Protein AF-A0A5E3WPE5-F1 (afdb_monomer)

Mean predicted aligned error: 6.67 Å

pLDDT: mean 90.66, std 10.97, range [50.75, 98.38]

Foldseek 3Di:
DFPKQWDWWDWDAPQQFQQLFWKKKAKAWFFDLVAFFWKDQPVVRDTHSHDHGDIDTGSRNVTTIITGTTDPPIGMDMDMDTHTLQVVLCVLVVNDHPVPADPVRSVVSCVVVLVDPVSSVVSDDDPVCCVVVVVVVVVVVVVPPPPDDPPPD

Nearest PDB structures (foldseek):
  8jkk-assembly1_A  TM=9.008E-01  e=1.579E-03  Coprinopsis cinerea okayama7#130
  5c5t-assembly2_B  TM=6.573E-01  e=2.539E-03  Paramecium bursaria Chlorella virus 1
  7cy5-assembly1_A  TM=4.709E-01  e=9.825E-04  Escherichia coli
  7cy6-assembly1_A  TM=4.591E-01  e=2.694E-03  Escherichia coli
  6n1f-assembly6_D-2  TM=6.415E-01  e=8.419E-02  Burkholderia pseudomallei 1710b

Radius of gyration: 19.58 Å; Cα contacts (8 Å, |Δi|>4): 255; chains: 1; bounding box: 43×46×53 Å

Secondary structure (DSSP, 8-state):
-B--SB----SB--TTB-TTSPEEEEEEEE--TTTS--EEEGGGTEEE---TT-EEEE-TTTS-EEE----TT-EEEEEEE--BHHHHHHHHTTS--GGGS-HHHHHHHHHHTT-SHHHHHHTS--TTTHHHHHHHHHHHHHHTS----TT--

Structure (mmCIF, N/CA/C/O backbone):
data_AF-A0A5E3WPE5-F1
#
_entry.id   AF-A0A5E3WPE5-F1
#
loop_
_atom_site.group_PDB
_atom_site.id
_atom_site.type_symbol
_atom_site.label_atom_id
_atom_site.label_alt_id
_atom_site.label_comp_id
_atom_site.label_asym_id
_atom_site.label_entity_id
_atom_site.label_seq_id
_atom_site.pdbx_PDB_ins_code
_atom_site.Cartn_x
_atom_site.Cartn_y
_atom_site.Cartn_z
_atom_site.occupancy
_atom_site.B_iso_or_equiv
_atom_site.auth_seq_id
_atom_site.auth_comp_id
_atom_site.auth_asym_id
_atom_site.auth_atom_id
_atom_site.pdbx_PDB_model_num
ATOM 1 N N . MET A 1 1 ? -13.260 3.059 -0.456 1.00 88.19 1 MET A N 1
ATOM 2 C CA . MET A 1 1 ? -13.843 3.475 0.841 1.00 88.19 1 MET A CA 1
ATOM 3 C C . MET A 1 1 ? -14.756 2.363 1.322 1.00 88.19 1 MET A C 1
ATOM 5 O O . MET A 1 1 ? -15.555 1.890 0.523 1.00 88.19 1 MET A O 1
ATOM 9 N N . ASN A 1 2 ? -14.637 1.963 2.588 1.00 93.00 2 ASN A N 1
ATOM 10 C CA . ASN A 1 2 ? -15.528 0.991 3.216 1.00 93.00 2 ASN A CA 1
ATOM 11 C C . ASN A 1 2 ? -16.445 1.730 4.193 1.00 93.00 2 ASN A C 1
ATOM 13 O O . ASN A 1 2 ? -15.981 2.355 5.150 1.00 93.00 2 ASN A O 1
ATOM 17 N N . LEU A 1 3 ? -17.744 1.682 3.907 1.00 93.75 3 LEU A N 1
ATOM 18 C CA . LEU A 1 3 ? -18.766 2.532 4.522 1.00 93.75 3 LEU A CA 1
ATOM 19 C C . LEU A 1 3 ? -19.432 1.920 5.764 1.00 93.75 3 LEU A C 1
ATOM 21 O O . LEU A 1 3 ? -20.417 2.463 6.248 1.00 93.75 3 LEU A O 1
ATOM 25 N N . GLY A 1 4 ? -18.879 0.840 6.316 1.00 92.75 4 GLY A N 1
ATOM 26 C CA . GLY A 1 4 ? -19.314 0.289 7.597 1.00 92.75 4 GLY A CA 1
ATOM 27 C C . GLY A 1 4 ? -20.742 -0.275 7.600 1.00 92.75 4 GLY A C 1
ATOM 28 O O . GLY A 1 4 ? -21.246 -0.678 6.554 1.00 92.75 4 GLY A O 1
ATOM 29 N N . PRO A 1 5 ? -21.365 -0.387 8.791 1.00 94.12 5 PRO A N 1
ATOM 30 C CA . PRO A 1 5 ? -20.764 -0.137 10.104 1.00 94.12 5 PRO A CA 1
ATOM 31 C C . PRO A 1 5 ? -19.772 -1.232 10.519 1.00 94.12 5 PRO A C 1
ATOM 33 O O . PRO A 1 5 ? -19.073 -1.067 11.500 1.00 94.12 5 PRO A O 1
ATOM 36 N N . GLN A 1 6 ? -19.676 -2.342 9.792 1.00 96.06 6 GLN A N 1
ATOM 37 C CA . GLN A 1 6 ? -18.833 -3.491 10.137 1.00 96.06 6 GLN A CA 1
ATOM 38 C C . GLN A 1 6 ? -17.850 -3.760 8.992 1.00 96.06 6 GLN A C 1
ATOM 40 O O . GLN A 1 6 ? -17.860 -4.821 8.373 1.00 96.06 6 GLN A O 1
ATOM 45 N N . SER A 1 7 ? -17.054 -2.745 8.632 1.00 95.31 7 SER A N 1
ATOM 46 C CA . SER A 1 7 ? -16.154 -2.834 7.477 1.00 95.31 7 SER A CA 1
ATOM 47 C C . SER A 1 7 ? -15.083 -3.896 7.695 1.00 95.31 7 SER A C 1
ATOM 49 O O . SER A 1 7 ? -14.129 -3.656 8.444 1.00 95.31 7 SER A O 1
ATOM 51 N N . VAL A 1 8 ? -15.219 -5.014 6.980 1.00 95.25 8 VAL A N 1
ATOM 52 C CA . VAL A 1 8 ? -14.235 -6.095 6.922 1.00 95.25 8 VAL A CA 1
ATOM 53 C C . VAL A 1 8 ? -13.663 -6.209 5.517 1.00 95.25 8 VAL A C 1
ATOM 55 O O . VAL A 1 8 ? -14.395 -6.173 4.530 1.00 95.25 8 VAL A O 1
ATOM 58 N N . SER A 1 9 ? -12.344 -6.362 5.429 1.00 94.75 9 SER A N 1
ATOM 59 C CA . SER A 1 9 ? -11.658 -6.674 4.174 1.00 94.75 9 SER A CA 1
ATOM 60 C C . SER A 1 9 ? -10.951 -8.013 4.310 1.00 94.75 9 SER A C 1
ATOM 62 O O . SER A 1 9 ? -10.059 -8.157 5.148 1.00 94.75 9 SER A O 1
ATOM 64 N N . PHE A 1 10 ? -11.339 -8.979 3.477 1.00 95.38 10 PHE A N 1
ATOM 65 C CA . PHE A 1 10 ? -10.633 -10.253 3.355 1.00 95.38 10 PHE A CA 1
ATOM 66 C C . PHE A 1 10 ? -9.226 -10.049 2.787 1.00 95.38 10 PHE A C 1
ATOM 68 O O . PHE A 1 10 ? -8.890 -8.967 2.312 1.00 95.38 10 PHE A O 1
ATOM 75 N N . GLN A 1 11 ? -8.400 -11.091 2.831 1.00 97.38 11 GLN A N 1
ATOM 76 C CA . GLN A 1 11 ? -7.062 -11.063 2.250 1.00 97.38 11 GLN A CA 1
ATOM 77 C C . GLN A 1 11 ? -7.112 -10.672 0.765 1.00 97.38 11 GLN A C 1
ATOM 79 O O . GLN A 1 11 ? -7.701 -11.384 -0.047 1.00 97.38 11 GLN A O 1
ATOM 84 N N . HIS A 1 12 ? -6.444 -9.579 0.410 1.00 96.31 12 HIS A N 1
ATOM 85 C CA . HIS A 1 12 ? -6.291 -9.113 -0.967 1.00 96.31 12 HIS A CA 1
ATOM 86 C C . HIS A 1 12 ? -4.988 -8.323 -1.125 1.00 96.31 12 HIS A C 1
ATOM 88 O O . HIS A 1 12 ? -4.330 -7.992 -0.141 1.00 96.31 12 HIS A O 1
ATOM 94 N N . ALA A 1 13 ? -4.611 -8.046 -2.368 1.00 94.88 13 ALA A N 1
ATOM 95 C CA . ALA A 1 13 ? -3.627 -7.031 -2.717 1.00 94.88 13 ALA A CA 1
ATOM 96 C C . ALA A 1 13 ? -4.237 -6.153 -3.812 1.00 94.88 13 ALA A C 1
ATOM 98 O O . ALA A 1 13 ? -4.952 -6.658 -4.686 1.00 94.88 13 ALA A O 1
ATOM 99 N N . ASP A 1 14 ? -3.934 -4.863 -3.788 1.00 94.69 14 ASP A N 1
ATOM 100 C CA . ASP A 1 14 ? -4.476 -3.897 -4.739 1.00 94.69 14 ASP A CA 1
ATOM 101 C C . ASP A 1 14 ? -3.595 -3.861 -5.988 1.00 94.69 14 ASP A C 1
ATOM 103 O O . ASP A 1 14 ? -2.853 -2.918 -6.238 1.00 94.69 14 ASP A O 1
ATOM 107 N N . GLY A 1 15 ? -3.630 -4.931 -6.786 1.00 91.19 15 GLY A N 1
ATOM 108 C CA . GLY A 1 15 ? -2.713 -5.115 -7.923 1.00 91.19 15 GLY A CA 1
ATOM 109 C C . GLY A 1 15 ? -2.785 -4.029 -9.011 1.00 91.19 15 GLY A C 1
ATOM 110 O O . GLY A 1 15 ? -1.898 -3.957 -9.858 1.00 91.19 15 GLY A O 1
ATOM 111 N N . GLY A 1 16 ? -3.825 -3.188 -9.002 1.00 92.00 16 GLY A N 1
ATOM 112 C CA . GLY A 1 16 ? -3.963 -2.029 -9.889 1.00 92.00 16 GLY A CA 1
ATOM 113 C C . GLY A 1 16 ? -3.310 -0.744 -9.369 1.00 92.00 16 GLY A C 1
ATOM 114 O O . GLY A 1 16 ? -3.245 0.241 -10.117 1.00 92.00 16 GLY A O 1
ATOM 115 N N . ASP A 1 17 ? -2.840 -0.740 -8.123 1.00 94.31 17 ASP A N 1
ATOM 116 C CA . ASP A 1 17 ? -2.212 0.409 -7.482 1.00 94.31 17 ASP A CA 1
ATOM 117 C C . ASP A 1 17 ? -0.744 0.521 -7.876 1.00 94.31 17 ASP A C 1
ATOM 119 O O . ASP A 1 17 ? -0.032 -0.460 -8.104 1.00 94.31 17 ASP A O 1
ATOM 123 N N . TYR A 1 18 ? -0.275 1.757 -7.948 1.00 92.56 18 TYR A N 1
ATOM 124 C CA . TYR A 1 18 ? 1.095 2.066 -8.285 1.00 92.56 18 TYR A CA 1
ATOM 125 C C . TYR A 1 18 ? 2.028 1.740 -7.105 1.00 92.56 18 TYR A C 1
ATOM 127 O O . TYR A 1 18 ? 1.949 2.402 -6.071 1.00 92.56 18 TYR A O 1
ATOM 135 N N . PRO A 1 19 ? 2.951 0.767 -7.231 1.00 86.44 19 PRO A N 1
ATOM 136 C CA . PRO A 1 19 ? 3.780 0.329 -6.104 1.00 86.44 19 PRO A CA 1
ATOM 137 C C . PRO A 1 19 ? 4.768 1.399 -5.621 1.00 86.44 19 PRO A C 1
ATOM 139 O O . PRO A 1 19 ? 5.176 1.360 -4.460 1.00 86.44 19 PRO A O 1
ATOM 142 N N . GLY A 1 20 ? 5.144 2.351 -6.486 1.00 85.75 20 GLY A N 1
ATOM 143 C CA . GLY A 1 20 ? 6.086 3.425 -6.161 1.00 85.75 20 GLY A CA 1
ATOM 144 C C . GLY A 1 20 ? 5.524 4.511 -5.239 1.00 85.75 20 GLY A C 1
ATOM 145 O O . GLY A 1 20 ? 6.296 5.270 -4.659 1.00 85.75 20 GLY A O 1
ATOM 146 N N . THR A 1 21 ? 4.202 4.597 -5.067 1.00 89.69 21 THR A N 1
ATOM 147 C CA . THR A 1 21 ? 3.560 5.532 -4.130 1.00 89.69 21 THR A CA 1
ATOM 148 C C . THR A 1 21 ? 2.698 4.743 -3.150 1.00 89.69 21 THR A C 1
ATOM 150 O O . THR A 1 21 ? 1.646 4.247 -3.550 1.00 89.69 21 THR A O 1
ATOM 153 N N . PRO A 1 22 ? 3.110 4.612 -1.875 1.00 89.94 22 PRO A N 1
ATOM 154 C CA . PRO A 1 22 ? 2.305 3.932 -0.868 1.00 89.94 22 PRO A CA 1
ATOM 155 C C . PRO A 1 22 ? 0.903 4.535 -0.768 1.00 89.94 22 PRO A C 1
ATOM 157 O O . PRO A 1 22 ? 0.751 5.758 -0.715 1.00 89.94 22 PRO A O 1
ATOM 160 N N . GLY A 1 23 ? -0.108 3.673 -0.702 1.00 93.81 23 GLY A N 1
ATOM 161 C CA . GLY A 1 23 ? -1.468 4.090 -0.395 1.00 93.81 23 GLY A CA 1
ATOM 162 C C . GLY A 1 23 ? -1.597 4.479 1.076 1.00 93.81 23 GLY A C 1
ATOM 163 O O . GLY A 1 23 ? -0.884 3.946 1.935 1.00 93.81 23 GLY A O 1
ATOM 164 N N . SER A 1 24 ? -2.516 5.396 1.376 1.00 96.06 24 SER A N 1
ATOM 165 C CA . SER A 1 24 ? -2.933 5.693 2.745 1.00 96.06 24 SER A CA 1
ATOM 166 C C . SER A 1 24 ? -4.188 4.903 3.087 1.00 96.06 24 SER A C 1
ATOM 168 O O . SER A 1 24 ? -5.158 4.880 2.331 1.00 96.06 24 SER A O 1
ATOM 170 N N . LEU A 1 25 ? -4.181 4.259 4.248 1.00 96.75 25 LEU A N 1
ATOM 171 C CA . LEU A 1 25 ? -5.337 3.598 4.837 1.00 96.75 25 LEU A CA 1
ATOM 172 C C . LEU A 1 25 ? -5.680 4.315 6.136 1.00 96.75 25 LEU A C 1
ATOM 174 O O . LEU A 1 25 ? -4.832 4.433 7.013 1.00 96.75 25 LEU A O 1
ATOM 178 N N . HIS A 1 26 ? -6.926 4.749 6.265 1.00 97.56 26 HIS A N 1
ATOM 179 C CA . HIS A 1 26 ? -7.464 5.405 7.448 1.00 97.56 26 HIS A CA 1
ATOM 180 C C . HIS A 1 26 ? -8.517 4.517 8.103 1.00 97.56 26 HIS A C 1
ATOM 182 O O . HIS A 1 26 ? -9.373 3.959 7.410 1.00 97.56 26 HIS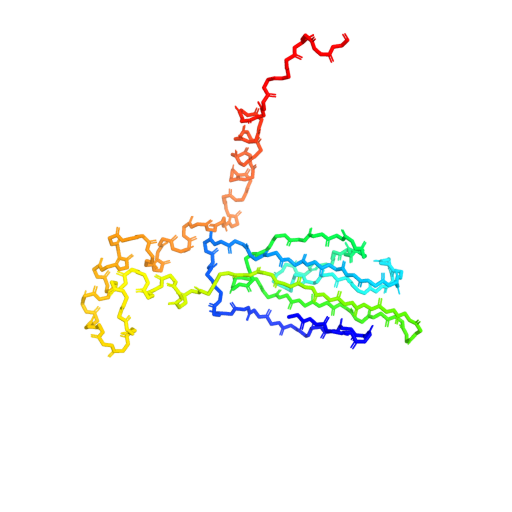 A O 1
ATOM 188 N N . SER A 1 27 ? -8.478 4.427 9.430 1.00 97.19 27 SER A N 1
ATOM 189 C CA . SER A 1 27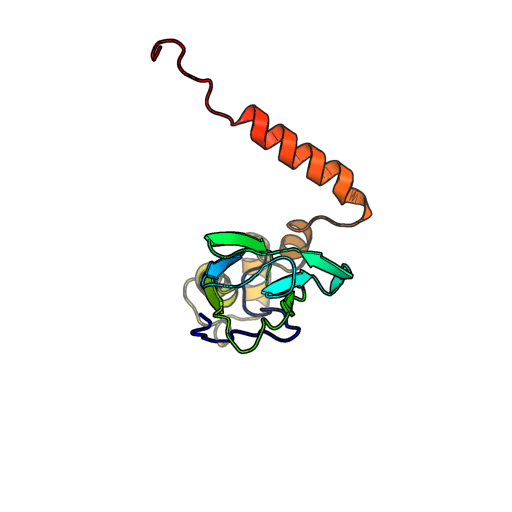 ? -9.478 3.726 10.244 1.00 97.19 27 SER A CA 1
ATOM 190 C C . SER A 1 27 ? -10.377 4.726 10.960 1.00 97.19 27 SER A C 1
ATOM 192 O O . SER A 1 27 ? -9.886 5.709 11.511 1.00 97.19 27 SER A O 1
ATOM 194 N N . PHE A 1 28 ? -11.682 4.468 10.994 1.00 97.38 28 PHE A N 1
ATOM 195 C CA . PHE A 1 28 ? -12.653 5.259 11.753 1.00 97.38 28 PHE A CA 1
ATOM 196 C C . PHE A 1 28 ? -13.686 4.358 12.431 1.00 97.38 28 PHE A C 1
ATOM 198 O O . PHE A 1 28 ? -13.810 3.180 12.095 1.00 97.38 28 PHE A O 1
ATOM 205 N N . GLY A 1 29 ? -14.484 4.939 13.326 1.00 97.06 29 GLY A N 1
ATOM 206 C CA . GLY A 1 29 ? -15.561 4.265 14.053 1.00 97.06 29 GLY A CA 1
ATOM 207 C C . GLY A 1 29 ? -15.327 4.228 15.562 1.00 97.06 29 GLY A C 1
ATOM 208 O O . GLY A 1 29 ? -14.479 4.952 16.087 1.00 97.06 29 GLY A O 1
ATOM 209 N N . SER A 1 30 ? -16.096 3.389 16.248 1.00 98.06 30 SER A N 1
ATOM 210 C CA . SER A 1 30 ? -16.021 3.148 17.689 1.00 98.06 30 SER A CA 1
ATOM 211 C C . SER A 1 30 ? -15.967 1.640 17.923 1.00 98.06 30 SER A C 1
ATOM 213 O O . SER A 1 30 ? -16.957 0.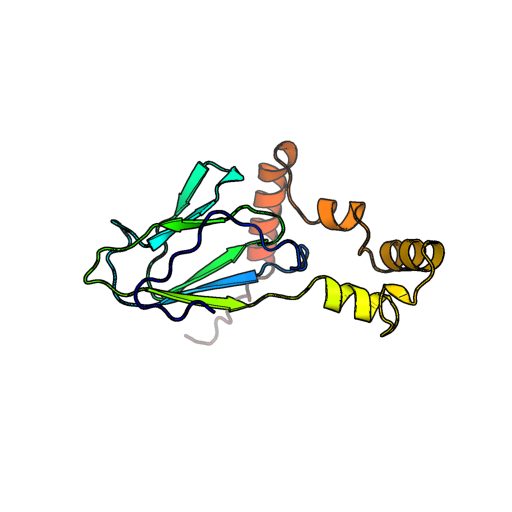944 17.703 1.00 98.06 30 SER A O 1
ATOM 215 N N . PHE A 1 31 ? -14.783 1.152 18.284 1.00 9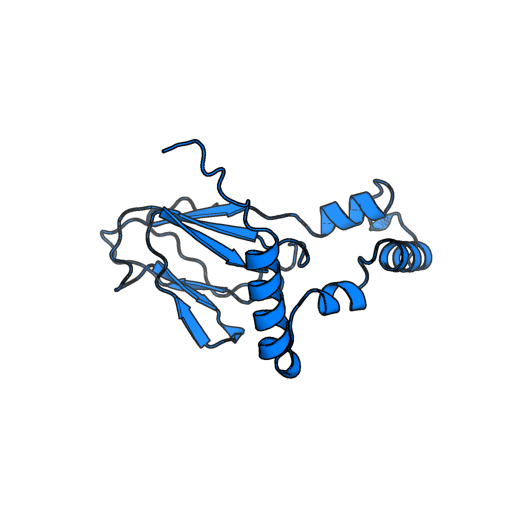8.06 31 PHE A N 1
ATOM 216 C CA . PHE A 1 31 ? -14.477 -0.254 18.539 1.00 98.06 31 PHE A CA 1
ATOM 217 C C . PHE A 1 31 ? -13.263 -0.353 19.470 1.00 98.06 31 PHE A C 1
ATOM 219 O O . PHE A 1 31 ? -12.483 0.600 19.550 1.00 98.06 31 PHE A O 1
ATOM 226 N N . GLU A 1 32 ? -13.091 -1.492 20.133 1.00 97.94 32 GLU A N 1
ATOM 227 C CA . GLU A 1 32 ? -11.944 -1.810 20.979 1.00 97.94 32 GLU A CA 1
ATOM 228 C C . GLU A 1 32 ? -10.795 -2.398 20.130 1.00 97.94 32 GLU A C 1
ATOM 230 O O . GLU A 1 32 ? -10.839 -3.569 19.728 1.00 97.94 32 GLU A O 1
ATOM 235 N N . PRO A 1 33 ? -9.742 -1.614 19.824 1.00 97.06 33 PRO A N 1
ATOM 236 C CA . PRO A 1 33 ? -8.687 -2.022 18.900 1.00 97.06 33 PRO A CA 1
ATOM 237 C C . PRO A 1 33 ? -7.739 -3.085 19.454 1.00 97.06 33 PRO A C 1
ATOM 239 O O . PRO A 1 33 ? -6.867 -3.531 18.711 1.00 97.06 33 PRO A O 1
ATOM 242 N N . THR A 1 34 ? -7.861 -3.466 20.730 1.00 97.81 34 THR A N 1
ATOM 243 C CA . THR A 1 34 ? -7.147 -4.620 21.295 1.00 97.81 34 THR A CA 1
ATOM 244 C C . THR A 1 34 ? -7.871 -5.948 21.054 1.00 97.81 34 THR A C 1
ATOM 246 O O . THR A 1 34 ? -7.245 -7.004 21.162 1.00 97.81 34 THR A O 1
ATOM 249 N N . LEU A 1 35 ? -9.166 -5.909 20.710 1.00 97.44 35 LEU A N 1
ATOM 250 C CA . LEU A 1 35 ? -10.010 -7.091 20.496 1.00 97.44 35 LEU A CA 1
ATOM 251 C C . LEU A 1 35 ? -10.347 -7.337 19.017 1.00 97.44 35 LEU A C 1
ATOM 253 O O . LEU A 1 35 ? -10.576 -8.483 18.629 1.00 97.44 35 LEU A O 1
ATOM 257 N N . GLY A 1 36 ? -10.376 -6.294 18.183 1.00 97.25 36 GLY A N 1
ATOM 258 C CA . GLY A 1 36 ? -10.792 -6.399 16.784 1.00 97.25 36 GLY A CA 1
ATOM 259 C C . GLY A 1 36 ? -10.336 -5.237 15.901 1.00 97.25 36 GLY A C 1
ATOM 260 O O . GLY A 1 36 ? -9.641 -4.319 16.331 1.00 97.25 36 GLY A O 1
ATOM 261 N N . GLY A 1 37 ? -10.704 -5.288 14.618 1.00 97.25 37 GLY A N 1
ATOM 262 C CA . GLY A 1 37 ? -10.385 -4.235 13.645 1.00 97.25 37 GLY A CA 1
ATOM 263 C C . GLY A 1 37 ? -8.897 -4.089 13.291 1.00 97.25 37 GLY A C 1
ATOM 264 O O . GLY A 1 37 ? -8.517 -3.080 12.687 1.00 97.25 37 GLY A O 1
ATOM 265 N N . HIS A 1 38 ? -8.065 -5.074 13.644 1.00 98.25 38 HIS A N 1
ATOM 266 C CA . HIS A 1 38 ? -6.626 -5.095 13.381 1.00 98.25 38 HIS A CA 1
ATOM 267 C C . HIS A 1 38 ? -6.342 -5.048 11.880 1.00 98.25 38 HIS A C 1
ATOM 269 O O . HIS A 1 38 ? -7.022 -5.715 11.103 1.00 98.25 38 HIS A O 1
ATOM 275 N N . LEU A 1 39 ? -5.297 -4.327 11.474 1.00 97.81 39 LEU A N 1
ATOM 276 C CA . LEU A 1 39 ? -4.721 -4.439 10.135 1.00 97.81 39 LEU A CA 1
ATOM 277 C C . LEU A 1 39 ? -3.875 -5.714 10.071 1.00 97.81 39 LEU A C 1
ATOM 279 O O . LEU A 1 39 ? -3.012 -5.938 10.921 1.00 97.81 39 LEU A O 1
ATOM 283 N N . ILE A 1 40 ? -4.111 -6.542 9.059 1.00 97.69 40 ILE A N 1
ATOM 284 C CA . ILE A 1 40 ? -3.377 -7.792 8.854 1.00 97.69 40 ILE A CA 1
ATOM 285 C C . ILE A 1 40 ? -2.412 -7.598 7.690 1.00 97.69 40 ILE A C 1
ATOM 287 O O . ILE A 1 40 ? -2.835 -7.195 6.609 1.00 97.69 40 ILE A O 1
ATOM 291 N N . ALA A 1 41 ? -1.138 -7.922 7.902 1.00 96.25 41 ALA A N 1
ATOM 292 C CA . ALA A 1 41 ? -0.133 -8.056 6.853 1.00 96.25 41 ALA A CA 1
ATOM 293 C C . ALA A 1 41 ? 0.165 -9.550 6.659 1.00 96.25 41 ALA A C 1
ATOM 295 O O . ALA A 1 41 ? 1.012 -10.127 7.349 1.00 96.25 41 ALA A O 1
ATOM 296 N N . PHE A 1 42 ? -0.573 -10.190 5.748 1.00 96.31 42 PHE A N 1
ATOM 297 C CA . PHE A 1 42 ? -0.601 -11.649 5.608 1.00 96.31 42 PHE A CA 1
ATOM 298 C C . PHE A 1 42 ? 0.756 -12.231 5.201 1.00 96.31 42 PHE A C 1
ATOM 300 O O . PHE A 1 42 ? 1.138 -13.275 5.720 1.00 96.31 42 PHE A O 1
ATOM 307 N N . ASP A 1 43 ? 1.511 -11.542 4.339 1.00 92.44 43 ASP A N 1
ATOM 308 C CA . ASP A 1 43 ? 2.840 -11.994 3.888 1.00 92.44 43 ASP A CA 1
ATOM 309 C C . ASP A 1 43 ? 3.869 -12.103 5.016 1.00 92.44 43 ASP A C 1
ATOM 311 O O . ASP A 1 43 ? 4.828 -12.864 4.913 1.00 92.44 43 ASP A O 1
ATOM 315 N N . TYR A 1 44 ? 3.657 -11.361 6.103 1.00 91.00 44 TYR A N 1
ATOM 316 C CA . TYR A 1 44 ? 4.546 -11.350 7.260 1.00 91.00 44 TYR A CA 1
ATOM 317 C C . TYR A 1 44 ? 3.966 -12.093 8.466 1.00 91.00 44 TYR A C 1
ATOM 319 O O . TYR A 1 44 ? 4.657 -12.245 9.470 1.00 91.00 44 TYR A O 1
ATOM 327 N N . GLY A 1 45 ? 2.707 -12.537 8.397 1.00 94.69 45 GLY A N 1
ATOM 328 C CA . GLY A 1 45 ? 2.010 -13.135 9.537 1.00 94.69 45 GLY A CA 1
ATOM 329 C C . GLY A 1 45 ? 1.822 -12.166 10.711 1.00 94.69 45 GLY A C 1
ATOM 330 O O . GLY A 1 45 ? 1.793 -12.600 11.860 1.00 94.69 45 GLY A O 1
ATOM 331 N N . ILE A 1 46 ? 1.730 -10.857 10.441 1.00 95.19 46 ILE A N 1
ATOM 332 C CA . ILE A 1 46 ? 1.654 -9.815 11.476 1.00 95.19 46 ILE A CA 1
ATOM 333 C C . ILE A 1 46 ? 0.231 -9.261 11.572 1.00 95.19 46 ILE A C 1
ATOM 335 O O . ILE A 1 46 ? -0.391 -8.917 10.565 1.00 95.19 46 ILE A O 1
ATOM 339 N N . PHE A 1 47 ? -0.235 -9.110 12.812 1.00 96.81 47 PHE A N 1
ATOM 340 C CA . PHE A 1 47 ? -1.446 -8.382 13.176 1.00 96.81 47 PHE A CA 1
ATOM 341 C C . PHE A 1 47 ? -1.051 -7.084 13.871 1.00 96.81 47 PHE A C 1
ATOM 343 O O . PHE A 1 47 ? -0.274 -7.090 14.825 1.00 96.81 47 PHE A O 1
ATOM 350 N N . ILE A 1 48 ? -1.583 -5.971 13.384 1.00 97.31 48 ILE A N 1
ATOM 351 C CA . ILE A 1 48 ? -1.280 -4.633 13.881 1.00 97.31 48 ILE A CA 1
ATOM 352 C C . ILE A 1 48 ? -2.572 -4.068 14.461 1.00 97.31 48 ILE A C 1
ATOM 354 O O . ILE A 1 48 ? -3.566 -3.939 13.742 1.00 97.31 48 ILE A O 1
ATOM 358 N N . GLN A 1 49 ? -2.567 -3.718 15.750 1.00 98.06 49 GLN A N 1
ATOM 359 C CA . GLN A 1 49 ? -3.669 -2.952 16.332 1.00 98.06 49 GLN A CA 1
ATOM 360 C C . GLN A 1 49 ? -3.811 -1.650 15.545 1.00 98.06 49 GLN A C 1
ATOM 362 O O . GLN A 1 49 ? -2.846 -0.896 15.404 1.00 98.06 49 GLN A O 1
ATOM 367 N N . PHE A 1 50 ? -5.003 -1.404 15.004 1.00 97.75 50 PHE A N 1
ATOM 368 C CA . PHE A 1 50 ? -5.238 -0.295 14.082 1.00 97.75 50 PHE A CA 1
ATOM 369 C C . PHE A 1 50 ? -6.435 0.558 14.535 1.00 97.75 50 PHE A C 1
ATOM 371 O O . PHE A 1 50 ? -7.514 0.477 13.938 1.00 97.75 50 PHE A O 1
ATOM 378 N N . PRO A 1 51 ? -6.265 1.342 15.623 1.00 97.88 51 PRO A N 1
ATOM 379 C CA . PRO A 1 51 ? -7.338 2.115 16.241 1.00 97.88 51 PRO A CA 1
ATOM 380 C C . PRO A 1 51 ? -8.037 3.090 15.298 1.00 97.88 51 PRO A C 1
ATOM 382 O O . PRO A 1 51 ? -7.468 3.560 14.311 1.00 97.88 51 PRO A O 1
ATOM 385 N N . SER A 1 52 ? -9.269 3.449 15.648 1.00 97.69 52 SER A N 1
ATOM 386 C CA . SER A 1 52 ? -9.974 4.569 15.022 1.00 97.69 52 SER A CA 1
ATOM 387 C C . SER A 1 52 ? -9.140 5.857 15.100 1.00 97.69 52 SER A C 1
ATOM 389 O O . SER A 1 52 ? -8.507 6.137 16.117 1.00 97.69 52 SER A O 1
ATOM 391 N N . GLY A 1 53 ? -9.108 6.628 14.014 1.00 97.38 53 GLY A N 1
ATOM 392 C CA . GLY A 1 53 ? -8.308 7.847 13.878 1.00 97.38 53 GLY A CA 1
ATOM 393 C C . GLY A 1 53 ? -6.857 7.624 13.441 1.00 97.38 53 GLY A C 1
ATOM 394 O O . GLY A 1 53 ? -6.119 8.597 13.295 1.00 97.38 53 GLY A O 1
ATOM 395 N N . THR A 1 54 ? -6.428 6.379 13.210 1.00 97.31 54 THR A N 1
ATOM 396 C CA . THR A 1 54 ? -5.059 6.083 12.759 1.00 97.31 54 THR A CA 1
ATOM 397 C C . THR A 1 54 ? -4.931 5.989 11.242 1.00 97.31 54 THR A C 1
ATOM 399 O O . THR A 1 54 ? -5.910 5.797 10.513 1.00 97.31 54 THR A O 1
ATOM 402 N N . LEU A 1 55 ? -3.685 6.135 10.783 1.00 96.75 55 LEU A N 1
ATOM 403 C CA . LEU A 1 55 ? -3.279 6.044 9.388 1.00 96.75 55 LEU A CA 1
ATOM 404 C C . LEU A 1 55 ? -2.127 5.049 9.244 1.00 96.75 55 LEU A C 1
ATOM 406 O O . LEU A 1 55 ? -1.166 5.094 10.012 1.00 96.75 55 LEU A O 1
ATOM 410 N N . ALA A 1 5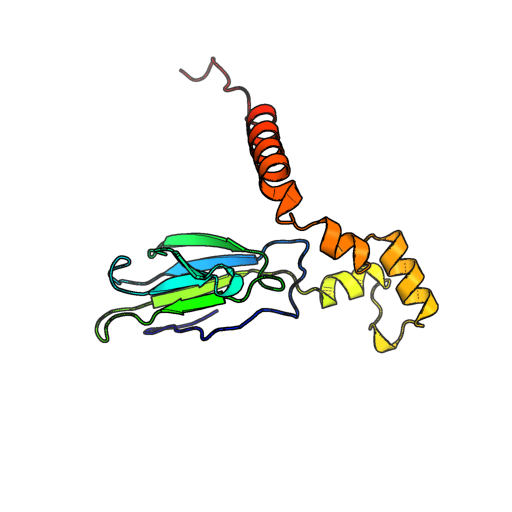6 ? -2.197 4.203 8.222 1.00 95.06 56 ALA A N 1
ATOM 411 C CA . ALA A 1 56 ? -1.077 3.396 7.753 1.00 95.06 56 ALA A CA 1
ATOM 412 C C . ALA A 1 56 ? -0.717 3.792 6.319 1.00 95.06 56 ALA A C 1
ATOM 414 O O . ALA A 1 56 ? -1.600 4.044 5.500 1.00 95.06 56 ALA A O 1
ATOM 415 N N . LEU A 1 57 ? 0.583 3.818 6.024 1.00 93.44 57 LEU A N 1
ATOM 416 C CA . LEU A 1 57 ? 1.095 3.857 4.659 1.00 93.44 57 LEU A CA 1
ATOM 417 C C . LEU A 1 57 ? 1.576 2.456 4.305 1.00 93.44 57 LEU A C 1
ATOM 419 O O . LEU A 1 57 ? 2.454 1.924 4.988 1.00 93.44 57 LEU A O 1
ATOM 423 N N . LEU A 1 58 ? 1.015 1.863 3.255 1.00 90.00 58 LEU A N 1
ATOM 424 C CA . LEU A 1 58 ? 1.466 0.567 2.757 1.00 90.00 58 LEU A CA 1
ATOM 425 C C . LEU A 1 58 ? 1.520 0.547 1.232 1.00 90.00 58 LEU A C 1
ATOM 427 O O . LEU A 1 58 ? 0.735 1.203 0.552 1.00 90.00 58 LEU A O 1
ATOM 431 N N . SER A 1 59 ? 2.452 -0.235 0.692 1.00 88.94 59 SER A N 1
ATOM 432 C CA . SER A 1 59 ? 2.423 -0.604 -0.722 1.00 88.94 59 SER A CA 1
ATOM 433 C C . SER A 1 59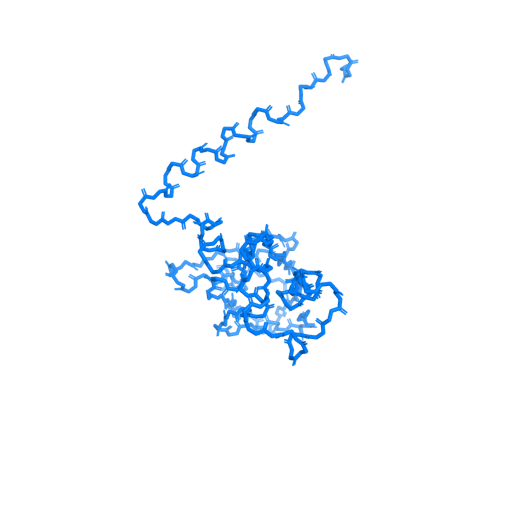 ? 1.329 -1.658 -0.906 1.00 88.94 59 SER A C 1
ATOM 435 O O . SER A 1 59 ? 1.567 -2.853 -0.739 1.00 88.94 59 SER A O 1
ATOM 437 N N . SER A 1 60 ? 0.106 -1.200 -1.160 1.00 91.50 60 SER A N 1
ATOM 438 C CA . SER A 1 60 ? -1.105 -2.022 -1.253 1.00 91.50 60 SER A CA 1
ATOM 439 C C . SER A 1 60 ? -1.060 -3.037 -2.398 1.00 91.50 60 SER A C 1
ATOM 441 O O . SER A 1 60 ? -1.602 -4.135 -2.267 1.00 91.50 60 SER A O 1
ATOM 443 N N . SER A 1 61 ? -0.351 -2.718 -3.485 1.00 91.50 61 SER A N 1
ATOM 444 C CA . SER A 1 61 ? -0.128 -3.624 -4.618 1.00 91.50 61 SER A CA 1
ATOM 445 C C . SER A 1 61 ? 0.885 -4.734 -4.336 1.00 91.50 61 SER A C 1
ATOM 447 O O . SER A 1 61 ? 0.802 -5.804 -4.937 1.00 91.50 61 SER A O 1
ATOM 449 N N . GLY A 1 62 ? 1.834 -4.495 -3.425 1.00 87.62 62 GLY A N 1
ATOM 450 C CA . GLY A 1 62 ? 2.918 -5.425 -3.097 1.00 87.62 62 GLY A CA 1
ATOM 451 C C . GLY A 1 62 ? 2.727 -6.220 -1.804 1.00 87.62 62 GLY A C 1
ATOM 452 O O . GLY A 1 62 ? 3.523 -7.116 -1.537 1.00 87.62 62 GLY A O 1
ATOM 453 N N . LEU A 1 63 ? 1.715 -5.896 -0.994 1.00 89.81 63 LEU A N 1
ATOM 454 C CA . LEU A 1 63 ? 1.477 -6.508 0.313 1.00 89.81 63 LEU A CA 1
ATOM 455 C C . LEU A 1 63 ? 0.048 -7.039 0.411 1.00 89.81 63 LEU A C 1
ATOM 457 O O . LEU A 1 63 ? -0.912 -6.266 0.366 1.00 89.81 63 LEU A O 1
ATOM 461 N N . ARG A 1 64 ? -0.101 -8.349 0.630 1.00 95.81 64 ARG A N 1
ATOM 462 C CA . ARG A 1 64 ? -1.403 -8.945 0.934 1.00 95.81 64 ARG A CA 1
ATOM 463 C C . ARG A 1 64 ? -1.866 -8.489 2.308 1.00 95.81 64 ARG A C 1
ATOM 465 O O . ARG A 1 64 ? -1.204 -8.742 3.319 1.00 95.81 64 ARG A O 1
ATOM 472 N N . HIS A 1 65 ? -3.024 -7.851 2.345 1.00 96.81 65 HIS A N 1
ATOM 473 C CA . HIS A 1 65 ? -3.553 -7.227 3.540 1.00 96.81 65 HIS A CA 1
ATOM 474 C C . HIS A 1 65 ? -5.068 -7.410 3.677 1.00 96.81 65 HIS A C 1
ATOM 476 O O . HIS A 1 65 ? -5.751 -7.938 2.799 1.00 96.81 65 HIS A O 1
ATOM 482 N N . GLY A 1 66 ? -5.581 -7.043 4.846 1.00 97.06 66 GLY A N 1
ATOM 483 C CA . GLY A 1 66 ? -6.991 -7.133 5.213 1.00 97.06 66 GLY A CA 1
ATOM 484 C C . GLY A 1 66 ? -7.194 -6.624 6.633 1.00 97.06 66 GLY A C 1
ATOM 485 O O . GLY A 1 66 ? -6.300 -5.998 7.205 1.00 97.06 66 GLY A O 1
ATOM 486 N N . ASN A 1 67 ? -8.358 -6.879 7.220 1.00 97.62 67 ASN A N 1
ATOM 487 C CA . ASN A 1 67 ? -8.581 -6.552 8.624 1.00 97.62 67 ASN A CA 1
ATOM 488 C C . ASN A 1 67 ? -9.472 -7.569 9.338 1.00 97.62 67 ASN A C 1
ATOM 490 O O . ASN A 1 67 ? -10.253 -8.279 8.705 1.00 97.62 67 ASN A O 1
ATOM 494 N N . THR A 1 68 ? -9.311 -7.662 10.657 1.00 98.00 68 THR A N 1
ATOM 495 C CA . THR A 1 68 ? -10.154 -8.532 11.481 1.00 98.00 68 THR A CA 1
ATOM 496 C C . THR A 1 68 ? -11.540 -7.913 11.683 1.00 98.00 68 THR A C 1
ATOM 498 O O . THR A 1 68 ? -11.675 -6.684 11.665 1.00 98.00 68 THR A O 1
ATOM 501 N N . PRO A 1 69 ? -12.580 -8.738 11.903 1.00 97.44 69 PRO A N 1
ATOM 502 C CA . PRO A 1 69 ? -13.873 -8.235 12.348 1.00 97.44 69 PRO A CA 1
ATOM 503 C C . PRO A 1 69 ? -13.766 -7.520 13.704 1.00 97.44 69 PRO A C 1
ATOM 505 O O . PRO A 1 69 ? -12.780 -7.652 14.434 1.00 97.44 69 PRO A O 1
ATOM 508 N N . ILE A 1 70 ? -14.807 -6.757 14.012 1.00 98.12 70 ILE A N 1
ATOM 509 C CA . ILE A 1 70 ? -15.058 -6.112 15.305 1.00 98.12 70 ILE A CA 1
ATOM 510 C C . ILE A 1 70 ? -16.272 -6.788 15.968 1.00 98.12 70 ILE A C 1
ATOM 512 O O . ILE A 1 70 ? -16.917 -7.646 15.355 1.00 98.12 70 ILE A O 1
ATOM 516 N N . ALA A 1 71 ? -16.585 -6.454 17.218 1.00 97.94 71 ALA A N 1
ATOM 517 C CA . ALA A 1 71 ? -17.768 -6.990 17.881 1.00 97.94 71 ALA A CA 1
ATOM 518 C C . ALA A 1 71 ? -19.058 -6.461 17.226 1.00 97.94 71 ALA A C 1
ATOM 520 O O . ALA A 1 71 ? -19.103 -5.362 16.672 1.00 97.94 71 ALA A O 1
ATOM 521 N N . ALA A 1 72 ? -20.147 -7.231 17.319 1.00 97.62 72 ALA A N 1
ATOM 522 C CA . ALA A 1 72 ? -21.393 -6.940 16.600 1.00 97.62 72 ALA A CA 1
ATOM 523 C C . ALA A 1 72 ? -22.046 -5.591 16.972 1.00 97.62 72 ALA A C 1
ATOM 525 O O . ALA A 1 72 ? -22.806 -5.041 16.181 1.00 97.62 72 ALA A O 1
ATOM 526 N N . HIS A 1 73 ? -21.763 -5.070 18.171 1.00 97.81 73 HIS A N 1
ATOM 527 C CA . HIS A 1 73 ? -22.283 -3.792 18.669 1.00 97.81 73 HIS A CA 1
ATOM 528 C C . HIS A 1 73 ? -21.371 -2.594 18.351 1.00 97.81 73 HIS A C 1
ATOM 530 O O . HIS A 1 73 ? -21.736 -1.456 18.637 1.00 97.81 73 HIS A O 1
ATOM 536 N N . GLU A 1 74 ? -20.185 -2.839 17.794 1.00 98.12 74 GLU A N 1
ATOM 537 C CA . GLU A 1 74 ? -19.193 -1.813 17.478 1.00 98.12 74 GLU A CA 1
ATOM 538 C C . GLU A 1 74 ? -19.402 -1.242 16.067 1.00 98.12 74 GLU A C 1
ATOM 540 O O . GLU A 1 74 ? -20.234 -1.710 15.284 1.00 98.12 74 GLU A O 1
ATOM 545 N N . THR A 1 75 ? -18.629 -0.214 15.713 1.00 98.38 75 THR A N 1
ATOM 546 C CA . THR A 1 75 ? -18.617 0.345 14.358 1.00 98.38 75 THR A CA 1
ATOM 547 C C . THR A 1 75 ? -17.201 0.562 13.840 1.00 98.38 75 THR A C 1
ATOM 549 O O . THR A 1 75 ? -16.325 1.025 14.565 1.00 98.38 75 THR A O 1
ATOM 552 N N . ARG A 1 76 ? -16.978 0.279 12.556 1.00 97.50 76 ARG A N 1
ATOM 553 C CA . ARG A 1 76 ? -15.722 0.477 11.839 1.00 97.50 76 ARG A CA 1
ATOM 554 C C . ARG A 1 76 ? -15.953 0.854 10.379 1.00 97.50 76 ARG A C 1
ATOM 556 O O . ARG A 1 76 ? -16.686 0.193 9.634 1.00 97.50 76 ARG A O 1
ATOM 563 N N . TYR A 1 77 ? -15.234 1.884 9.962 1.00 97.62 77 TYR A N 1
ATOM 564 C CA . TYR A 1 77 ? -15.200 2.429 8.610 1.00 97.62 77 TYR A CA 1
ATOM 565 C C . TYR A 1 77 ? -13.746 2.571 8.180 1.00 97.62 77 TYR A C 1
ATOM 567 O O . TYR A 1 77 ? -12.848 2.669 9.022 1.00 97.62 77 TYR A O 1
ATOM 575 N N . SER A 1 78 ? -13.498 2.618 6.875 1.00 96.06 78 SER A N 1
ATOM 576 C CA . SER A 1 78 ? -12.163 2.944 6.386 1.00 96.06 78 SER A CA 1
ATOM 577 C C . SER A 1 78 ? -12.181 3.775 5.115 1.00 96.06 78 SER A C 1
ATOM 579 O O . SER A 1 78 ? -13.032 3.626 4.233 1.00 96.06 78 SER A O 1
ATOM 581 N N . PHE A 1 79 ? -11.190 4.649 5.006 1.00 95.69 79 PHE A N 1
ATOM 582 C CA . PHE A 1 79 ? -10.931 5.439 3.812 1.00 95.69 79 PHE A CA 1
ATOM 583 C C . PHE A 1 79 ? -9.548 5.096 3.283 1.00 95.69 79 PHE A C 1
ATOM 585 O O . PHE A 1 79 ? -8.612 4.942 4.061 1.00 95.69 79 PHE A O 1
ATOM 592 N N . THR A 1 80 ? -9.433 4.953 1.969 1.00 95.44 80 THR A N 1
ATOM 593 C CA . THR A 1 80 ? -8.174 4.639 1.303 1.00 95.44 80 THR A CA 1
ATOM 594 C C . THR A 1 80 ? -7.901 5.659 0.213 1.00 95.44 80 THR A C 1
ATOM 596 O O . THR A 1 80 ? -8.819 6.035 -0.519 1.00 95.44 80 THR A O 1
ATOM 599 N N . GLN A 1 81 ? -6.649 6.096 0.102 1.00 96.12 81 GLN A N 1
ATOM 600 C CA . GLN A 1 81 ? -6.167 6.902 -1.017 1.00 96.12 81 GLN A CA 1
ATOM 601 C C . GLN A 1 81 ? -5.007 6.168 -1.674 1.00 96.12 81 GLN A C 1
ATOM 603 O O . GLN A 1 81 ? -4.130 5.646 -0.989 1.00 96.12 81 GLN A O 1
ATOM 608 N N . TYR A 1 82 ? -5.002 6.134 -2.999 1.00 95.00 82 TYR A N 1
ATOM 609 C CA . TYR A 1 82 ? -3.990 5.446 -3.785 1.00 95.00 82 TYR A CA 1
ATOM 610 C C . TYR A 1 82 ? -3.814 6.148 -5.130 1.00 95.00 82 TYR A C 1
ATOM 612 O O . TYR A 1 82 ? -4.654 6.949 -5.551 1.00 95.00 82 TYR A O 1
ATOM 620 N N . VAL A 1 83 ? -2.718 5.827 -5.811 1.00 95.12 83 VAL A N 1
ATOM 621 C CA . VAL A 1 83 ? -2.491 6.214 -7.203 1.00 95.12 83 VAL A CA 1
ATOM 622 C C . VAL A 1 83 ? -2.600 4.955 -8.047 1.00 95.12 83 VAL A C 1
ATOM 624 O O . VAL A 1 83 ? -1.952 3.960 -7.742 1.00 95.12 83 VAL A O 1
ATOM 627 N N . SER A 1 84 ? -3.407 4.969 -9.108 1.00 94.81 84 SER A N 1
ATOM 628 C CA . SER A 1 84 ? -3.487 3.811 -10.002 1.00 94.81 84 SER A CA 1
ATOM 629 C C . SER A 1 84 ? -2.218 3.683 -10.847 1.00 94.81 84 SER A C 1
ATOM 631 O O . SER A 1 84 ? -1.784 4.652 -11.471 1.00 94.81 84 SER A O 1
ATOM 633 N N . GLY A 1 85 ? -1.678 2.469 -10.969 1.00 93.62 85 GLY A N 1
ATOM 634 C CA . GLY A 1 85 ? -0.580 2.182 -11.896 1.00 93.62 85 GLY A CA 1
ATOM 635 C C . GLY A 1 85 ? -0.959 2.435 -13.360 1.00 93.62 85 GLY A C 1
ATOM 636 O O . GLY A 1 85 ? -0.115 2.821 -14.164 1.00 93.62 85 GLY A O 1
ATOM 637 N N . HIS A 1 86 ? -2.244 2.307 -13.708 1.00 94.69 86 HIS A N 1
ATOM 638 C CA . HIS A 1 86 ? -2.740 2.631 -15.048 1.00 94.69 86 HIS A CA 1
ATOM 639 C C . HIS A 1 86 ? -2.656 4.129 -15.357 1.00 94.69 86 HIS A C 1
ATOM 641 O O . HIS A 1 86 ? -2.399 4.493 -16.502 1.00 94.69 86 HIS A O 1
ATOM 647 N N . LEU A 1 87 ? -2.837 4.989 -14.348 1.00 96.06 87 LEU A N 1
ATOM 648 C CA . LEU A 1 87 ? -2.689 6.435 -14.506 1.00 96.06 87 LEU A CA 1
ATOM 649 C C . LEU A 1 87 ? -1.226 6.808 -14.776 1.00 96.06 87 LEU A C 1
ATOM 651 O O . LEU A 1 87 ? -0.959 7.623 -15.653 1.00 96.06 87 LEU A O 1
ATOM 655 N N . ILE A 1 88 ? -0.282 6.167 -14.080 1.00 95.38 88 ILE A N 1
ATOM 656 C CA . ILE A 1 88 ? 1.153 6.362 -14.332 1.00 95.38 88 ILE A CA 1
ATOM 657 C C . ILE A 1 88 ? 1.513 5.929 -15.755 1.00 95.38 88 ILE A C 1
ATOM 659 O O . ILE A 1 88 ? 2.105 6.707 -16.498 1.00 95.38 88 ILE A O 1
ATOM 663 N N . LYS A 1 89 ? 1.061 4.742 -16.181 1.00 95.12 89 LYS A N 1
ATOM 664 C CA . LYS A 1 89 ? 1.259 4.270 -17.560 1.00 95.12 89 LYS A CA 1
ATOM 665 C C . LYS A 1 89 ? 0.664 5.219 -18.594 1.00 95.12 89 LYS A C 1
ATOM 667 O O . LYS A 1 89 ? 1.307 5.493 -19.594 1.00 95.12 89 LYS A O 1
ATOM 672 N N . TRP A 1 90 ? -0.537 5.748 -18.362 1.00 97.12 90 TRP A N 1
ATOM 673 C CA . TRP A 1 90 ? -1.153 6.729 -19.258 1.00 97.12 90 TRP A CA 1
ATOM 674 C C . TRP A 1 90 ? -0.263 7.960 -19.464 1.00 97.12 90 TRP A C 1
ATOM 676 O O . TRP A 1 90 ? -0.085 8.401 -20.597 1.00 97.12 90 TRP A O 1
ATOM 686 N N . ILE A 1 91 ? 0.317 8.488 -18.382 1.00 96.62 91 ILE A N 1
ATOM 687 C CA . ILE A 1 91 ? 1.218 9.645 -18.430 1.00 96.62 91 ILE A CA 1
ATOM 688 C C . ILE A 1 91 ? 2.502 9.296 -19.194 1.00 96.62 91 ILE A C 1
ATOM 690 O O . ILE A 1 91 ? 2.836 10.000 -20.144 1.00 96.62 91 ILE A O 1
ATOM 694 N N . VAL A 1 92 ? 3.166 8.191 -18.835 1.00 96.56 92 VAL A N 1
ATOM 695 C CA . VAL A 1 92 ? 4.392 7.692 -19.498 1.00 96.56 92 VAL A CA 1
ATOM 696 C C . VAL A 1 92 ? 4.166 7.446 -20.987 1.00 96.56 92 VAL A C 1
ATOM 698 O O . VAL A 1 92 ? 4.995 7.778 -21.825 1.00 96.56 92 VAL A O 1
ATOM 701 N N . TYR A 1 93 ? 2.992 6.940 -21.350 1.00 97.69 93 TYR A N 1
ATOM 702 C CA . TYR A 1 93 ? 2.614 6.678 -22.733 1.00 97.69 93 TYR A CA 1
ATOM 703 C C . TYR A 1 93 ? 2.156 7.925 -23.496 1.00 97.69 93 TYR A C 1
ATOM 705 O O . TYR A 1 93 ? 1.612 7.803 -24.595 1.00 97.69 93 TYR A O 1
ATOM 713 N N . GLY A 1 94 ? 2.373 9.130 -22.968 1.00 96.50 94 GLY A N 1
ATOM 714 C CA . GLY A 1 94 ? 2.029 10.375 -23.653 1.00 96.50 94 GLY A CA 1
ATOM 715 C C . GLY A 1 94 ? 0.521 10.578 -23.774 1.00 96.50 94 GLY A C 1
ATOM 716 O O . GLY A 1 94 ? 0.027 11.005 -24.813 1.00 96.50 94 GLY A O 1
ATOM 717 N N . SER A 1 95 ? -0.226 10.236 -22.724 1.00 97.38 95 SER A N 1
ATOM 718 C CA . SER A 1 95 ? -1.691 10.289 -22.688 1.00 97.38 95 SER A CA 1
ATOM 719 C C . SER A 1 95 ? -2.373 9.435 -23.760 1.00 97.38 95 SER A C 1
ATOM 721 O O . SER A 1 95 ? -3.344 9.852 -24.395 1.00 97.38 95 SER A O 1
ATOM 723 N N . ARG A 1 96 ? -1.858 8.220 -23.972 1.00 97.25 96 ARG A N 1
ATOM 724 C CA . ARG A 1 96 ? -2.444 7.228 -24.882 1.00 97.25 96 ARG A CA 1
ATOM 725 C C . ARG A 1 96 ? -2.884 5.986 -24.111 1.00 97.25 96 ARG A C 1
ATOM 727 O O . ARG A 1 96 ? -2.194 5.562 -23.180 1.00 97.25 96 ARG A O 1
ATOM 734 N N . PRO A 1 97 ? -3.999 5.339 -24.509 1.00 96.12 97 PRO A N 1
ATOM 735 C CA . PRO A 1 97 ? -4.379 4.065 -23.917 1.00 96.12 97 PRO A CA 1
ATOM 736 C C . PRO A 1 97 ? -3.267 3.047 -24.159 1.00 96.12 97 PRO A C 1
ATOM 738 O O . PRO A 1 97 ? -2.766 2.959 -25.277 1.00 96.12 97 PRO A O 1
ATOM 741 N N . ALA A 1 98 ? -2.934 2.223 -23.164 1.00 95.12 98 ALA A N 1
ATOM 742 C CA . ALA A 1 98 ? -1.873 1.222 -23.302 1.00 95.12 98 ALA A CA 1
ATOM 743 C C . ALA A 1 98 ? -2.078 0.297 -24.521 1.00 95.12 98 ALA A C 1
ATOM 745 O O . ALA A 1 98 ? -1.122 -0.072 -25.191 1.00 95.12 98 ALA A O 1
ATOM 746 N N . GLY A 1 99 ? -3.329 -0.020 -24.875 1.00 96.81 99 GLY A N 1
ATOM 747 C CA . GLY A 1 99 ? -3.651 -0.810 -26.072 1.00 96.81 99 GLY A CA 1
ATOM 748 C C . GLY A 1 99 ? -3.374 -0.117 -27.417 1.00 96.81 99 GLY A C 1
ATOM 749 O O . GLY A 1 99 ? -3.529 -0.745 -28.458 1.00 96.81 99 GLY A O 1
ATOM 750 N N . LYS A 1 100 ? -3.002 1.169 -27.421 1.00 97.50 100 LYS A N 1
ATOM 751 C CA . LYS A 1 100 ? -2.636 1.952 -28.615 1.00 97.50 100 LYS A CA 1
ATOM 752 C C . LYS A 1 100 ? -1.131 2.188 -28.745 1.00 97.50 100 LYS A C 1
ATOM 754 O O . LYS A 1 100 ? -0.713 2.791 -29.725 1.00 97.50 100 LYS A O 1
ATOM 759 N N . VAL A 1 101 ? -0.345 1.719 -27.780 1.00 97.81 101 VAL A N 1
ATOM 760 C CA . VAL A 1 101 ? 1.113 1.852 -27.774 1.00 97.81 101 VAL A CA 1
ATOM 761 C C . VAL A 1 101 ? 1.726 0.508 -28.184 1.00 97.81 101 VAL A C 1
ATOM 763 O O . VAL A 1 101 ? 1.448 -0.502 -27.521 1.00 97.81 101 VAL A O 1
ATOM 766 N N . PRO A 1 102 ? 2.518 0.457 -29.268 1.00 98.00 102 PRO A N 1
ATOM 767 C CA . PRO A 1 102 ? 3.313 -0.710 -29.650 1.00 98.00 102 PRO A CA 1
ATOM 768 C C . PRO A 1 102 ? 4.188 -1.228 -28.502 1.00 98.00 102 PRO A C 1
ATOM 770 O O . PRO A 1 102 ? 4.610 -0.470 -27.637 1.00 98.00 102 PRO A O 1
ATOM 773 N N . GLU A 1 103 ? 4.442 -2.534 -28.452 1.00 96.69 103 GLU A N 1
ATOM 774 C CA . GLU A 1 103 ? 5.108 -3.165 -27.301 1.00 96.69 103 GLU A CA 1
ATOM 775 C C . GLU A 1 103 ? 6.594 -2.789 -27.161 1.00 96.69 103 GLU A C 1
ATOM 777 O O . GLU A 1 103 ? 7.132 -2.718 -26.058 1.00 96.69 103 GLU A O 1
ATOM 782 N N . ASP A 1 104 ? 7.266 -2.537 -28.278 1.00 97.56 104 ASP A N 1
ATOM 783 C CA . ASP A 1 104 ? 8.617 -1.982 -28.325 1.00 97.56 104 ASP A CA 1
ATOM 784 C C . ASP A 1 104 ? 8.664 -0.546 -27.802 1.00 97.56 104 ASP A C 1
ATOM 786 O O . ASP A 1 104 ? 9.535 -0.230 -26.992 1.00 97.56 104 ASP A O 1
ATOM 790 N N . GLU A 1 105 ? 7.686 0.278 -28.182 1.00 97.69 105 GLU A N 1
ATOM 791 C CA . GLU A 1 105 ? 7.535 1.633 -27.654 1.00 97.69 105 GLU A CA 1
ATOM 792 C C . GLU A 1 105 ? 7.221 1.613 -26.149 1.00 97.69 105 GLU A C 1
ATOM 794 O O . GLU A 1 105 ? 7.851 2.344 -25.390 1.00 97.69 105 GLU A O 1
ATOM 799 N N . LYS A 1 106 ? 6.322 0.730 -25.680 1.00 97.00 106 LYS A N 1
ATOM 800 C CA . LYS A 1 106 ? 6.044 0.571 -24.240 1.00 97.00 106 LYS A CA 1
ATOM 801 C C . LYS A 1 106 ? 7.304 0.244 -23.454 1.00 97.00 106 LYS A C 1
ATOM 803 O O . LYS A 1 106 ? 7.546 0.865 -22.430 1.00 97.00 106 LYS A O 1
ATOM 808 N N . ARG A 1 107 ? 8.097 -0.724 -23.925 1.00 95.44 107 ARG A N 1
ATOM 809 C CA . ARG A 1 107 ? 9.336 -1.132 -23.251 1.00 95.44 107 ARG A CA 1
ATOM 810 C C . ARG A 1 107 ? 10.330 0.022 -23.170 1.00 95.44 107 ARG A C 1
ATOM 812 O O . ARG A 1 107 ? 10.886 0.244 -22.103 1.00 95.44 107 ARG A O 1
ATOM 819 N N . PHE A 1 108 ? 10.518 0.752 -24.270 1.00 96.75 108 PHE A N 1
ATOM 820 C CA . PHE A 1 108 ? 11.389 1.925 -24.295 1.00 96.75 108 PHE A CA 1
ATOM 821 C C . PHE A 1 108 ? 10.925 2.992 -23.293 1.00 96.75 108 PHE A C 1
ATOM 823 O O . PHE A 1 108 ? 11.718 3.423 -22.463 1.00 96.75 108 PHE A O 1
ATOM 830 N N . LEU A 1 109 ? 9.638 3.354 -23.311 1.00 97.31 109 LEU A N 1
ATOM 831 C CA . LEU A 1 109 ? 9.077 4.368 -22.413 1.00 97.31 109 LEU A CA 1
ATOM 832 C C . LEU A 1 109 ? 9.103 3.925 -20.943 1.00 97.31 109 LEU A C 1
ATOM 834 O O . LEU A 1 109 ? 9.432 4.716 -20.064 1.00 97.31 109 LEU A O 1
ATOM 838 N N . ASP A 1 110 ? 8.790 2.659 -20.657 1.00 95.50 110 ASP A N 1
ATOM 839 C CA . ASP A 1 110 ? 8.865 2.098 -19.306 1.00 95.50 110 ASP A CA 1
ATOM 840 C C . ASP A 1 110 ? 10.314 2.119 -18.776 1.00 95.50 110 ASP A C 1
ATOM 842 O O . ASP A 1 110 ? 10.533 2.332 -17.585 1.00 95.50 110 ASP A O 1
ATOM 846 N N . GLU A 1 111 ? 11.320 1.897 -19.624 1.00 94.94 111 GLU A N 1
ATOM 847 C CA . GLU A 1 111 ? 12.734 2.001 -19.239 1.00 94.94 111 GLU A CA 1
ATOM 848 C C . GLU A 1 111 ? 13.169 3.460 -19.051 1.00 94.94 111 GLU A C 1
ATOM 850 O O . GLU A 1 111 ? 13.739 3.784 -18.009 1.00 94.94 111 GLU A O 1
ATOM 855 N N . GLU A 1 112 ? 12.851 4.337 -20.007 1.00 96.50 112 GLU A N 1
ATOM 856 C CA . GLU A 1 112 ? 13.186 5.769 -19.990 1.00 96.50 112 GLU A CA 1
ATOM 857 C C . GLU A 1 112 ? 12.613 6.485 -18.760 1.00 96.50 112 GLU A C 1
ATOM 859 O O . GLU A 1 112 ? 13.297 7.288 -18.128 1.00 96.50 112 GLU A O 1
ATOM 864 N N . HIS A 1 113 ? 11.373 6.162 -18.387 1.00 95.44 113 HIS A N 1
ATOM 865 C CA . HIS A 1 113 ? 10.691 6.756 -17.236 1.00 95.44 113 HIS A CA 1
ATOM 866 C C . HIS A 1 113 ? 10.895 5.987 -15.927 1.00 95.44 113 HIS A C 1
ATOM 868 O O . HIS A 1 113 ? 10.251 6.295 -14.926 1.00 95.44 113 HIS A O 1
ATOM 874 N N . GLU A 1 114 ? 11.766 4.979 -15.917 1.00 94.50 114 GLU A N 1
ATOM 875 C CA . GLU A 1 114 ? 11.999 4.109 -14.764 1.00 94.50 114 GLU A CA 1
ATOM 876 C C . GLU A 1 114 ? 10.730 3.403 -14.239 1.00 94.50 114 GLU A C 1
ATOM 878 O O . GLU A 1 114 ? 10.642 3.021 -13.071 1.00 94.50 114 GLU A O 1
ATOM 883 N N . GLU A 1 115 ? 9.739 3.171 -15.098 1.00 93.50 115 GLU A N 1
ATOM 884 C CA . GLU A 1 115 ? 8.484 2.498 -14.753 1.00 93.50 115 GLU A CA 1
ATOM 885 C C . GLU A 1 115 ? 8.454 0.999 -15.093 1.00 93.50 115 GLU A C 1
ATOM 887 O O . GLU A 1 115 ? 7.506 0.290 -14.739 1.00 93.50 115 GLU A O 1
ATOM 892 N N . GLY A 1 116 ? 9.529 0.478 -15.684 1.00 90.50 116 GLY A N 1
ATOM 893 C CA . GLY A 1 116 ? 9.725 -0.944 -15.943 1.00 90.50 116 GLY A CA 1
ATOM 894 C C . GLY A 1 116 ? 9.823 -1.803 -14.674 1.00 90.50 116 GLY A C 1
ATOM 895 O O . GLY A 1 116 ? 10.158 -1.346 -13.580 1.00 90.50 116 GLY A O 1
ATOM 896 N N . TRP A 1 117 ? 9.576 -3.108 -14.821 1.00 87.12 117 TRP A N 1
ATOM 897 C CA . TRP A 1 117 ? 9.487 -4.061 -13.702 1.00 87.12 117 TRP A CA 1
ATOM 898 C C . TRP A 1 117 ? 10.728 -4.105 -12.798 1.00 87.12 117 TRP A C 1
ATOM 900 O O . TRP A 1 117 ? 10.612 -4.273 -11.582 1.00 87.12 117 TRP A O 1
ATOM 910 N N . ALA A 1 118 ? 11.925 -3.974 -13.375 1.00 89.62 118 ALA A N 1
ATOM 911 C CA . ALA A 1 118 ? 13.166 -3.946 -12.604 1.00 89.62 118 ALA A CA 1
ATOM 912 C C . ALA A 1 118 ? 13.199 -2.750 -11.639 1.00 89.62 118 ALA A C 1
ATOM 914 O O . ALA A 1 118 ? 13.494 -2.933 -10.458 1.00 89.62 118 ALA A O 1
ATOM 915 N N . ASN A 1 119 ? 12.801 -1.571 -12.120 1.00 90.06 119 ASN A N 1
ATOM 916 C CA . ASN A 1 119 ? 12.760 -0.341 -11.337 1.00 90.06 119 ASN A CA 1
ATOM 917 C C . ASN A 1 119 ? 11.665 -0.387 -10.265 1.00 90.06 119 ASN A C 1
ATOM 919 O O . ASN A 1 119 ? 11.936 -0.061 -9.111 1.00 90.06 119 ASN A O 1
ATOM 923 N N . GLN A 1 120 ? 10.472 -0.910 -10.584 1.00 87.62 120 GLN A N 1
ATOM 924 C CA . GLN A 1 120 ? 9.415 -1.106 -9.577 1.00 87.62 120 GLN A CA 1
ATOM 925 C C . GLN A 1 120 ? 9.886 -1.965 -8.403 1.00 87.62 120 GLN A C 1
ATOM 927 O O . GLN A 1 120 ? 9.680 -1.612 -7.245 1.00 87.62 120 GLN A O 1
ATOM 932 N N . LYS A 1 121 ? 10.556 -3.086 -8.691 1.00 85.06 121 LYS A N 1
ATOM 933 C CA . LYS A 1 121 ? 11.098 -3.962 -7.646 1.00 85.06 121 LYS A CA 1
ATOM 934 C C . LYS A 1 121 ? 12.225 -3.298 -6.863 1.00 85.06 121 LYS A C 1
ATOM 936 O O . LYS A 1 121 ? 12.311 -3.506 -5.660 1.00 85.06 121 LYS A O 1
ATOM 941 N N . ALA A 1 122 ? 13.072 -2.510 -7.524 1.00 86.94 122 ALA A N 1
ATOM 942 C CA . ALA A 1 122 ? 14.186 -1.815 -6.881 1.00 86.94 122 ALA A CA 1
ATOM 943 C C . ALA A 1 122 ? 13.732 -0.733 -5.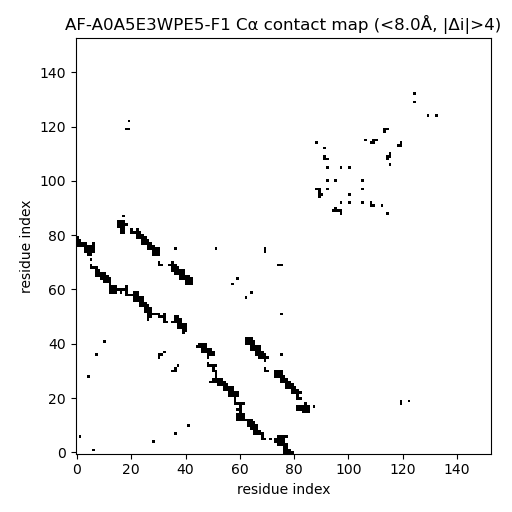883 1.00 86.94 122 ALA A C 1
ATOM 945 O O . ALA A 1 122 ? 14.490 -0.392 -4.977 1.00 86.94 122 ALA A O 1
ATOM 946 N N . ARG A 1 123 ? 12.495 -0.229 -6.010 1.00 83.06 123 ARG A N 1
ATOM 947 C CA . ARG A 1 123 ? 11.880 0.706 -5.048 1.00 83.06 123 ARG A CA 1
ATOM 948 C C . ARG A 1 123 ? 11.530 0.045 -3.711 1.00 83.06 123 ARG A C 1
ATOM 950 O O . ARG A 1 123 ? 11.394 0.743 -2.708 1.00 83.06 123 ARG A O 1
ATOM 957 N N . LEU A 1 124 ? 11.378 -1.279 -3.679 1.00 81.06 124 LEU A N 1
ATOM 958 C CA . LEU A 1 124 ? 11.046 -2.028 -2.470 1.00 81.06 124 LEU A CA 1
ATOM 959 C C . LEU A 1 124 ? 12.311 -2.595 -1.819 1.00 81.06 124 LEU A C 1
ATOM 961 O O . LEU A 1 124 ? 13.219 -3.092 -2.486 1.00 81.06 124 LEU A O 1
ATOM 965 N N . SER A 1 125 ? 12.351 -2.558 -0.487 1.00 83.62 125 SER A N 1
ATOM 966 C CA . SER A 1 125 ? 13.406 -3.238 0.261 1.00 83.62 125 SER A CA 1
ATOM 967 C C . SER A 1 125 ? 13.259 -4.757 0.134 1.00 83.62 125 SER A C 1
ATOM 969 O O . SER A 1 125 ? 12.155 -5.282 -0.018 1.00 83.62 125 SER A O 1
ATOM 971 N N . ASN A 1 126 ? 14.373 -5.479 0.228 1.00 84.31 126 ASN A N 1
ATOM 972 C CA . ASN A 1 126 ? 14.386 -6.939 0.274 1.00 84.31 126 ASN A CA 1
ATOM 973 C C . ASN A 1 126 ? 14.959 -7.437 1.604 1.00 84.31 126 ASN A C 1
ATOM 975 O O . ASN A 1 126 ? 15.628 -6.698 2.324 1.00 84.31 126 ASN A O 1
ATOM 979 N N . PHE A 1 127 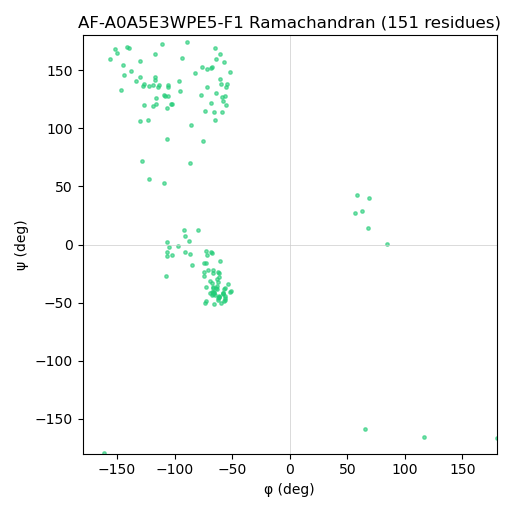? 14.726 -8.714 1.913 1.00 80.94 127 PHE A N 1
ATOM 980 C CA . PHE A 1 127 ? 15.119 -9.324 3.187 1.00 80.94 127 PHE A CA 1
ATOM 981 C C . PHE A 1 127 ? 16.597 -9.093 3.549 1.00 80.94 127 PHE A C 1
ATOM 983 O O . PHE A 1 127 ? 16.914 -8.773 4.692 1.00 80.94 127 PHE A O 1
ATOM 990 N N . PHE A 1 128 ? 17.499 -9.177 2.567 1.00 89.00 128 PHE A N 1
ATOM 991 C CA . PHE A 1 128 ? 18.940 -9.019 2.779 1.00 89.00 128 PHE A CA 1
ATOM 992 C C . PHE A 1 128 ? 19.364 -7.566 3.009 1.00 89.00 128 PHE A C 1
ATOM 994 O O . PHE A 1 128 ? 20.403 -7.313 3.618 1.00 89.00 128 PHE A O 1
ATOM 1001 N N . ARG A 1 129 ? 18.571 -6.605 2.527 1.00 87.50 129 ARG A N 1
ATOM 1002 C CA . ARG A 1 129 ? 18.871 -5.172 2.612 1.00 87.50 129 ARG A CA 1
ATOM 1003 C C . ARG A 1 129 ? 18.035 -4.414 3.632 1.00 87.50 129 ARG A C 1
ATOM 1005 O O . ARG A 1 129 ? 18.401 -3.291 3.965 1.00 87.50 129 ARG A O 1
ATOM 1012 N N . LEU A 1 130 ? 16.995 -5.025 4.197 1.00 85.25 130 LEU A N 1
ATOM 1013 C CA . LEU A 1 130 ? 16.045 -4.360 5.088 1.00 85.25 130 LEU A CA 1
ATOM 1014 C C . LEU A 1 130 ? 16.712 -3.608 6.244 1.00 85.25 130 LEU A C 1
ATOM 1016 O O . LEU A 1 130 ? 16.321 -2.488 6.560 1.00 85.25 130 LEU A O 1
ATOM 1020 N N . SER A 1 131 ? 17.746 -4.181 6.862 1.00 87.25 131 SER A N 1
ATOM 1021 C CA . SER A 1 131 ? 18.472 -3.523 7.956 1.00 87.25 131 SER A CA 1
ATOM 1022 C C . SER A 1 131 ? 19.240 -2.275 7.498 1.00 87.25 131 SER A C 1
ATOM 1024 O O . SER A 1 131 ? 19.297 -1.286 8.230 1.00 87.25 131 SER A O 1
ATOM 1026 N N . VAL A 1 132 ? 19.802 -2.304 6.288 1.00 90.12 132 VAL A N 1
ATOM 1027 C CA . VAL A 1 132 ? 20.527 -1.188 5.669 1.00 90.12 132 VAL A CA 1
ATOM 1028 C C . VAL A 1 132 ? 19.546 -0.113 5.216 1.00 90.12 132 VAL A C 1
ATOM 1030 O O . VAL A 1 132 ? 19.694 1.048 5.595 1.00 90.12 132 VAL A O 1
ATOM 1033 N N . ASP A 1 133 ? 18.506 -0.502 4.483 1.00 88.38 133 ASP A N 1
ATOM 1034 C CA . ASP A 1 133 ? 17.494 0.413 3.953 1.00 88.38 133 ASP A CA 1
ATOM 1035 C C . ASP A 1 133 ? 16.735 1.108 5.099 1.00 88.38 133 ASP A C 1
ATOM 1037 O O . ASP A 1 133 ? 16.506 2.318 5.057 1.00 88.38 133 ASP A O 1
ATOM 1041 N N . ARG A 1 134 ? 16.447 0.387 6.195 1.00 85.88 134 ARG A N 1
ATOM 1042 C CA . ARG A 1 134 ? 15.864 0.958 7.421 1.00 85.88 134 ARG A CA 1
ATOM 1043 C C . ARG A 1 134 ? 16.775 2.009 8.060 1.00 85.88 134 ARG A C 1
ATOM 1045 O O . ARG A 1 134 ? 16.287 3.066 8.455 1.00 85.88 134 ARG A O 1
ATOM 1052 N N . LYS A 1 135 ? 18.084 1.748 8.172 1.00 88.81 135 LYS A N 1
ATOM 1053 C CA . LYS A 1 135 ? 19.049 2.731 8.706 1.00 88.81 135 LYS A CA 1
ATOM 1054 C C . LYS A 1 135 ? 19.108 3.977 7.828 1.00 88.81 135 LYS A C 1
ATOM 1056 O O . LYS A 1 135 ? 19.038 5.084 8.355 1.00 88.81 135 LYS A O 1
ATOM 1061 N N . LEU A 1 136 ? 19.181 3.799 6.508 1.00 85.44 136 LEU A N 1
ATOM 1062 C CA . LEU A 1 136 ? 19.164 4.903 5.546 1.00 85.44 136 LEU A CA 1
ATOM 1063 C C . LEU A 1 136 ? 17.906 5.763 5.718 1.00 85.44 136 LEU A C 1
ATOM 1065 O O . LEU A 1 136 ? 18.023 6.973 5.895 1.00 85.44 136 LEU A O 1
ATOM 1069 N N . ALA A 1 137 ? 16.725 5.142 5.788 1.00 81.25 137 ALA A N 1
ATOM 1070 C CA . ALA A 1 137 ? 15.463 5.851 5.989 1.00 81.25 137 ALA A CA 1
ATOM 1071 C C . ALA A 1 137 ? 15.444 6.690 7.284 1.00 81.25 137 ALA A C 1
ATOM 1073 O O . ALA A 1 137 ? 14.992 7.838 7.268 1.00 81.25 137 ALA A O 1
ATOM 1074 N N . TYR A 1 138 ? 15.971 6.166 8.399 1.00 79.25 138 TYR A N 1
ATOM 1075 C CA . TYR A 1 138 ? 16.077 6.933 9.647 1.00 79.25 138 TYR A CA 1
ATOM 1076 C C . TYR A 1 138 ? 17.082 8.086 9.554 1.00 79.25 138 TYR A C 1
ATOM 1078 O O . TYR A 1 138 ? 16.777 9.189 10.009 1.00 79.25 138 TYR A O 1
ATOM 1086 N N . HIS A 1 139 ? 18.257 7.871 8.957 1.00 73.12 139 HIS A N 1
ATOM 1087 C CA . HIS A 1 139 ? 19.274 8.919 8.829 1.00 73.12 139 HIS A CA 1
ATOM 1088 C C . HIS A 1 139 ? 18.812 10.066 7.924 1.00 73.12 139 HIS A C 1
ATOM 1090 O O . HIS A 1 139 ? 18.982 11.230 8.287 1.00 73.12 139 HIS A O 1
ATOM 1096 N N . THR A 1 140 ? 18.157 9.764 6.800 1.00 72.69 140 THR A N 1
ATOM 1097 C CA . THR A 1 140 ? 17.570 10.782 5.914 1.00 72.69 140 THR A CA 1
ATOM 1098 C C . THR A 1 140 ? 16.485 11.603 6.613 1.00 72.69 140 THR A C 1
ATOM 1100 O O . THR A 1 140 ? 16.334 12.791 6.333 1.00 72.69 140 THR A O 1
ATOM 1103 N N . ARG A 1 141 ? 15.735 11.003 7.548 1.00 66.56 141 ARG A N 1
ATOM 1104 C CA . ARG A 1 141 ? 14.732 11.723 8.347 1.00 66.56 141 ARG A CA 1
ATOM 1105 C C . ARG A 1 141 ? 15.371 12.750 9.283 1.00 66.56 141 ARG A C 1
ATOM 1107 O O . ARG A 1 141 ? 14.846 13.849 9.416 1.00 66.56 141 ARG A O 1
ATOM 1114 N N . LEU A 1 142 ? 16.491 12.397 9.913 1.00 66.06 142 LEU A N 1
ATOM 1115 C CA . LEU A 1 142 ? 17.198 13.271 10.855 1.00 66.06 142 LEU A CA 1
ATOM 1116 C C . LEU A 1 142 ? 17.921 14.423 10.152 1.00 66.06 142 LEU A C 1
ATOM 1118 O O . LEU A 1 142 ? 17.920 15.536 10.664 1.00 66.06 142 LEU A O 1
ATOM 1122 N N . SER A 1 143 ? 18.489 14.191 8.966 1.00 66.12 143 SER A N 1
ATOM 1123 C CA . SER A 1 143 ? 19.180 15.241 8.203 1.00 66.12 143 SER A CA 1
ATOM 1124 C C . SER A 1 143 ? 18.241 16.247 7.529 1.00 66.12 143 SER A C 1
ATOM 1126 O O . SER A 1 143 ? 18.688 17.312 7.115 1.00 66.12 143 SER A O 1
ATOM 1128 N N . ARG A 1 144 ? 16.949 15.917 7.410 1.00 62.47 144 ARG A N 1
ATOM 1129 C CA . ARG A 1 144 ? 15.906 16.775 6.821 1.00 62.47 144 ARG A CA 1
ATOM 1130 C C . ARG A 1 144 ? 14.950 17.381 7.851 1.00 62.47 144 ARG A C 1
ATOM 1132 O O . ARG A 1 144 ? 14.003 18.059 7.458 1.00 62.47 144 ARG A O 1
ATOM 1139 N N . ALA A 1 145 ? 15.159 17.136 9.146 1.00 56.78 145 ALA A N 1
ATOM 1140 C CA . ALA A 1 145 ? 14.388 17.812 10.181 1.00 56.78 145 ALA A CA 1
ATOM 1141 C C . ALA A 1 145 ? 14.701 19.320 10.124 1.00 56.78 145 ALA A C 1
ATOM 1143 O O . ALA A 1 145 ? 15.880 19.678 10.075 1.00 56.78 145 ALA A O 1
ATOM 1144 N N . PRO A 1 146 ? 13.692 20.212 10.098 1.00 57.28 146 PRO A N 1
ATOM 1145 C CA . PRO A 1 146 ? 13.959 21.641 10.160 1.00 57.28 146 PRO A CA 1
ATOM 1146 C C . PRO A 1 146 ? 14.720 21.934 11.454 1.00 57.28 146 PRO A C 1
ATOM 1148 O O . PRO A 1 146 ? 14.291 21.529 12.537 1.00 57.28 146 PRO A O 1
ATOM 1151 N N . VAL A 1 147 ? 15.865 22.609 11.337 1.00 61.56 147 VAL A N 1
ATOM 1152 C CA . VAL A 1 147 ? 16.568 23.170 12.493 1.00 61.56 147 VAL A CA 1
ATOM 1153 C C . VAL A 1 147 ? 15.581 24.130 13.150 1.00 61.56 147 VAL A C 1
ATOM 1155 O O . VAL A 1 147 ? 15.149 25.090 12.515 1.00 61.56 147 VAL A O 1
ATOM 1158 N N . GLY A 1 148 ? 15.144 23.821 14.372 1.00 57.31 148 GLY A N 1
ATOM 1159 C CA . GLY A 1 148 ? 14.236 24.690 15.112 1.00 57.31 148 GLY A CA 1
ATOM 1160 C C . GLY A 1 148 ? 14.853 26.079 15.240 1.00 57.31 148 GLY A C 1
ATOM 1161 O O . GLY A 1 148 ? 16.005 26.199 15.649 1.00 57.31 148 GLY A O 1
ATOM 1162 N N . ASP A 1 149 ? 14.102 27.108 14.854 1.00 56.75 149 ASP A N 1
ATOM 1163 C CA . ASP A 1 149 ? 14.478 28.503 15.060 1.00 56.75 149 ASP A CA 1
ATOM 1164 C C . ASP A 1 149 ? 14.500 28.791 16.574 1.00 56.75 149 ASP A C 1
ATOM 1166 O O . ASP A 1 149 ? 13.440 28.744 17.208 1.00 56.75 149 ASP A O 1
ATOM 1170 N N . PRO A 1 150 ? 15.670 29.077 17.180 1.00 58.50 150 PRO A N 1
ATOM 1171 C CA . PRO A 1 150 ? 15.778 29.336 18.615 1.00 58.50 150 PRO A CA 1
ATOM 1172 C C . PRO A 1 150 ? 15.092 30.635 19.065 1.00 58.50 150 PRO A C 1
ATOM 1174 O O . PRO A 1 150 ? 15.029 30.891 20.263 1.00 58.50 150 PRO A O 1
ATOM 1177 N N . SER A 1 151 ? 14.606 31.472 18.140 1.00 50.75 151 SER A N 1
ATOM 1178 C CA . SER A 1 151 ? 14.033 32.791 18.447 1.00 50.75 151 SER A CA 1
ATOM 1179 C C . SER A 1 151 ? 12.532 32.792 18.770 1.00 50.75 151 SER A C 1
ATOM 1181 O O . SER A 1 151 ? 11.957 33.854 19.001 1.00 50.75 151 SER A O 1
ATOM 1183 N N . ARG A 1 152 ? 11.880 31.621 18.818 1.00 51.88 152 ARG A N 1
ATOM 1184 C CA . ARG A 1 152 ? 10.458 31.475 19.194 1.00 51.88 152 ARG A CA 1
ATOM 1185 C C . ARG A 1 152 ? 10.271 30.810 20.564 1.00 51.88 152 ARG A C 1
ATOM 1187 O O . ARG A 1 152 ? 9.555 29.813 20.667 1.00 51.88 152 ARG A O 1
ATOM 1194 N N . GLY A 1 153 ? 10.931 31.355 21.585 1.00 52.66 153 GLY A N 1
ATOM 1195 C CA . GLY A 1 153 ? 10.761 31.004 23.001 1.00 52.66 153 GLY A CA 1
ATOM 1196 C C . GLY A 1 153 ? 10.345 32.206 23.832 1.00 52.66 153 GLY A C 1
ATOM 1197 O O . GLY A 1 153 ? 10.791 33.323 23.487 1.00 52.66 153 GLY A O 1
#

Solvent-accessible surface area (backbone atoms only — not comparable to full-atom values): 8707 Å² total; per-residue (Å²): 112,40,87,42,56,74,51,61,40,69,86,43,53,44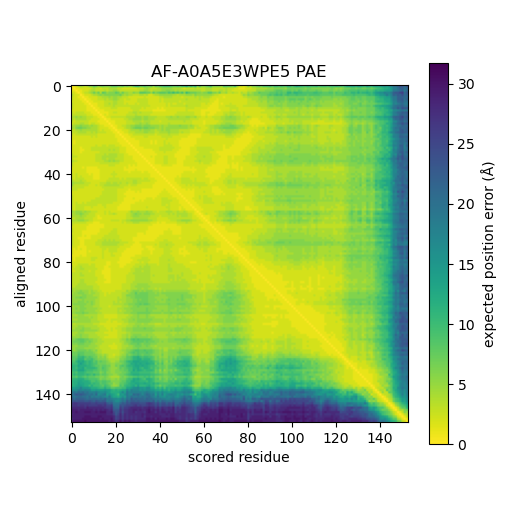,74,59,37,26,63,90,49,60,21,41,39,35,30,36,64,54,67,61,35,92,82,20,43,21,40,33,38,62,86,75,74,43,78,39,72,42,42,59,79,40,76,46,76,42,40,42,37,78,39,40,28,32,37,41,62,61,63,93,90,40,32,28,29,35,46,64,50,74,49,50,35,64,59,53,49,24,57,67,54,71,73,37,61,71,94,78,51,56,72,70,57,48,53,51,41,24,55,76,70,53,65,29,71,70,46,57,54,68,75,51,81,46,88,93,41,39,72,56,56,50,49,51,56,53,51,57,52,63,76,65,51,79,78,77,70,85,84,82,119

Sequence (153 aa):
MNLGPQSVSFQHADGGDYPGTPGSLHSFGSFEPTLGGHLIAFDYGIFIQFPSGTLALLSSSGLRHGNTPIAAHETRYSFTQYVSGHLIKWIVYGSRPAGKVPEDEKRFLDEEHEEGWANQKARLSNFFRLSVDRKLAYHTRLSRAPVGDPSRG